Protein AF-A0A1V5NM70-F1 (afdb_monomer_lite)

Secondary structure (DSSP, 8-state):
-HHHHHHHHHHHHHHHHHHHHHT-HHHHHHHHHHHHHHHHHHHHHHHHHHHHSHHHHHT-HHHHHHHHHHHHHHHHHHHHHTT--HHHHHGGGGHHHHHHHHHHHHHHHHHTTT----------SS--GGGGGGTS-GGGGGGS--

pLDDT: mean 84.29, std 12.21, range [38.94, 96.88]

Structure (mmCIF, N/CA/C/O backbone):
data_AF-A0A1V5NM70-F1
#
_entry.id   AF-A0A1V5NM70-F1
#
loop_
_atom_site.group_PDB
_atom_site.id
_atom_site.type_symbol
_atom_site.label_atom_id
_atom_site.label_alt_id
_atom_site.label_comp_id
_atom_site.label_asym_id
_atom_site.label_entity_id
_atom_site.label_seq_id
_atom_site.pdbx_PDB_ins_code
_atom_site.Cartn_x
_atom_site.Cartn_y
_atom_site.Cartn_z
_atom_site.occupancy
_atom_site.B_iso_or_equiv
_atom_site.auth_seq_id
_atom_site.auth_comp_id
_atom_site.auth_asym_id
_atom_site.auth_atom_id
_atom_site.pdbx_PDB_model_num
ATOM 1 N N . MET A 1 1 ? -3.549 -8.811 6.791 1.00 77.50 1 MET A N 1
ATOM 2 C CA . MET A 1 1 ? -4.351 -8.357 5.627 1.00 77.50 1 MET A CA 1
ATOM 3 C C . MET A 1 1 ? -5.743 -8.992 5.552 1.00 77.50 1 MET A C 1
ATOM 5 O O . MET A 1 1 ? -6.673 -8.244 5.311 1.00 77.50 1 MET A O 1
ATOM 9 N N . GLN A 1 2 ? -5.946 -10.296 5.821 1.00 85.50 2 GLN A N 1
ATOM 10 C CA . GLN A 1 2 ? -7.265 -10.966 5.680 1.00 85.50 2 GLN A CA 1
ATOM 11 C C . GLN A 1 2 ? -8.447 -10.222 6.335 1.00 85.50 2 GLN A C 1
ATOM 13 O O . GLN A 1 2 ? -9.437 -9.912 5.671 1.00 85.50 2 GLN A O 1
ATOM 18 N N . GLY A 1 3 ? -8.328 -9.887 7.627 1.00 86.50 3 GLY A N 1
ATOM 19 C CA . GLY A 1 3 ? -9.356 -9.133 8.352 1.00 86.50 3 GLY A CA 1
ATOM 20 C C . GLY A 1 3 ? -9.576 -7.731 7.780 1.00 86.50 3 GLY A C 1
ATOM 21 O O . GLY A 1 3 ? -10.718 -7.336 7.554 1.00 86.50 3 GLY A O 1
ATOM 22 N N . HIS A 1 4 ? -8.490 -7.023 7.461 1.00 89.25 4 HIS A N 1
ATOM 23 C CA . HIS A 1 4 ? -8.533 -5.684 6.874 1.00 89.25 4 HIS A CA 1
ATOM 24 C C . HIS A 1 4 ? -9.278 -5.691 5.529 1.00 89.25 4 HIS A C 1
ATOM 26 O O . HIS A 1 4 ? -10.223 -4.932 5.354 1.00 89.25 4 HIS A O 1
ATOM 32 N N . THR A 1 5 ? -8.949 -6.605 4.611 1.00 89.62 5 THR A N 1
ATOM 33 C CA . THR A 1 5 ? -9.619 -6.720 3.306 1.00 89.62 5 THR A CA 1
ATOM 34 C C . THR A 1 5 ? -11.101 -7.095 3.437 1.00 89.62 5 THR A C 1
ATOM 36 O O . THR A 1 5 ? -11.939 -6.618 2.672 1.00 89.62 5 THR A O 1
ATOM 39 N N . ASN A 1 6 ? -11.457 -7.925 4.425 1.00 90.31 6 ASN A N 1
ATOM 40 C CA . ASN A 1 6 ? -12.854 -8.262 4.706 1.00 90.31 6 ASN A CA 1
ATOM 41 C C . ASN A 1 6 ? -13.648 -7.067 5.268 1.00 90.31 6 ASN A C 1
ATOM 43 O O . ASN A 1 6 ? -14.801 -6.880 4.886 1.00 90.31 6 ASN A O 1
ATOM 47 N N . VAL A 1 7 ? -13.055 -6.261 6.154 1.00 91.06 7 VAL A N 1
ATOM 48 C CA . VAL A 1 7 ? -13.675 -5.030 6.681 1.00 91.06 7 VAL A CA 1
ATOM 49 C C . VAL A 1 7 ? -13.809 -3.993 5.570 1.00 91.06 7 VAL A C 1
ATOM 51 O O . VAL A 1 7 ? -14.901 -3.471 5.353 1.00 91.06 7 VAL A O 1
ATOM 54 N N . ALA A 1 8 ? -12.739 -3.762 4.814 1.00 92.12 8 ALA A N 1
ATOM 55 C CA . ALA A 1 8 ? -12.712 -2.812 3.715 1.00 92.12 8 ALA A CA 1
ATOM 56 C C . ALA A 1 8 ? -13.792 -3.115 2.667 1.00 92.12 8 ALA A C 1
ATOM 58 O O . ALA A 1 8 ? -14.588 -2.241 2.336 1.00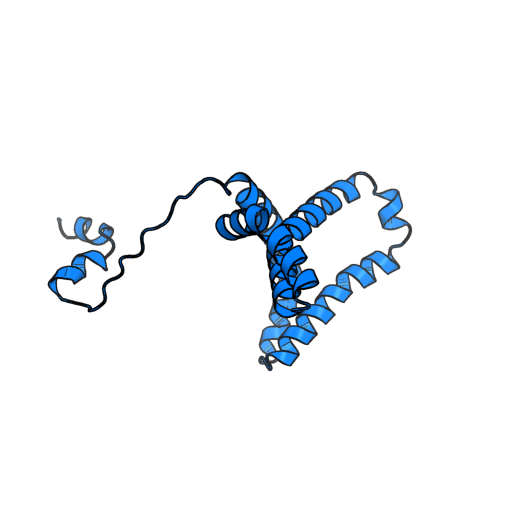 92.12 8 ALA A O 1
ATOM 59 N N . GLY A 1 9 ? -13.920 -4.374 2.233 1.00 89.12 9 GLY A N 1
ATOM 60 C CA . GLY A 1 9 ? -14.953 -4.770 1.269 1.00 89.12 9 GLY A CA 1
ATOM 61 C C . GLY A 1 9 ? -16.396 -4.600 1.768 1.00 89.12 9 GLY A C 1
ATOM 62 O O . GLY A 1 9 ? -17.312 -4.505 0.959 1.00 89.12 9 GLY A O 1
ATOM 63 N N . ARG A 1 10 ? -16.622 -4.556 3.087 1.00 91.00 10 ARG A N 1
ATOM 64 C CA . ARG A 1 10 ? -17.962 -4.383 3.681 1.00 91.00 10 ARG A CA 1
ATOM 65 C C . ARG A 1 10 ? -18.299 -2.928 3.984 1.00 91.00 10 ARG A C 1
ATOM 67 O O . ARG A 1 10 ? -19.467 -2.548 3.893 1.00 91.00 10 ARG A O 1
ATOM 74 N N . TYR A 1 11 ? -17.300 -2.153 4.401 1.00 93.62 11 TYR A N 1
ATOM 75 C CA . TYR A 1 11 ? -17.517 -0.867 5.058 1.00 93.62 11 TYR A CA 1
ATOM 76 C C . TYR A 1 11 ? -16.834 0.316 4.380 1.00 93.62 11 TYR A C 1
ATOM 78 O O . TYR A 1 11 ? -17.306 1.422 4.600 1.00 93.62 11 TYR A O 1
ATOM 86 N N . ALA A 1 12 ? -15.814 0.137 3.531 1.00 93.62 12 ALA A N 1
ATOM 87 C CA . ALA A 1 12 ? -15.092 1.273 2.943 1.00 93.62 12 ALA A CA 1
ATOM 88 C C . ALA A 1 12 ? -16.029 2.216 2.165 1.00 93.62 12 ALA A C 1
ATOM 90 O O . ALA A 1 12 ? -16.049 3.414 2.426 1.00 93.62 12 ALA A O 1
ATOM 91 N N . GLY A 1 13 ? -16.884 1.677 1.286 1.00 92.94 13 GLY A N 1
ATOM 92 C CA . GLY A 1 13 ? -17.846 2.490 0.529 1.00 92.94 13 GLY A CA 1
ATOM 93 C C . GLY A 1 13 ? -18.918 3.145 1.406 1.00 92.94 13 GLY A C 1
ATOM 94 O O . GLY A 1 13 ? -19.244 4.313 1.214 1.00 92.94 13 GLY A O 1
ATOM 95 N N . LYS A 1 14 ? -19.432 2.422 2.412 1.00 94.38 14 LYS A N 1
ATOM 96 C CA . LYS A 1 14 ? -20.422 2.964 3.360 1.00 94.38 14 LYS A CA 1
ATOM 97 C C . LYS A 1 14 ? -19.829 4.106 4.184 1.00 94.38 14 LYS A C 1
ATOM 99 O O . LYS A 1 14 ? -20.469 5.136 4.339 1.00 94.38 14 LYS A O 1
ATOM 104 N N . LEU A 1 15 ? -18.601 3.926 4.667 1.00 95.12 15 LEU A N 1
ATOM 105 C CA . LEU A 1 15 ? -17.877 4.908 5.464 1.00 95.12 15 LEU A CA 1
ATOM 106 C C . LEU A 1 15 ? -17.527 6.152 4.641 1.00 95.12 15 LEU A C 1
ATOM 108 O O . LEU A 1 15 ? -17.671 7.264 5.133 1.00 95.12 15 LEU A O 1
ATOM 112 N N . PHE A 1 16 ? -17.135 5.974 3.378 1.00 95.62 16 PHE A N 1
ATOM 113 C CA . PHE A 1 16 ? -16.856 7.086 2.472 1.00 95.62 16 PHE A CA 1
ATOM 114 C C . PHE A 1 16 ? -18.108 7.931 2.195 1.00 95.62 16 PHE A C 1
ATOM 116 O O . PHE A 1 16 ? -18.078 9.152 2.337 1.00 95.62 16 PHE A O 1
ATOM 123 N N . LEU A 1 17 ? -19.230 7.282 1.857 1.00 95.75 17 LEU A N 1
ATOM 124 C CA . LEU A 1 17 ? -20.509 7.961 1.615 1.00 95.75 17 LEU A CA 1
ATOM 125 C C . LEU A 1 17 ? -21.004 8.700 2.863 1.00 95.75 17 LEU A C 1
ATOM 127 O O . LEU A 1 17 ? -21.441 9.847 2.769 1.00 95.75 17 LEU A O 1
ATOM 131 N N . GLU A 1 18 ? -20.897 8.068 4.032 1.00 95.69 18 GLU A N 1
ATOM 132 C CA . GLU A 1 18 ? -21.281 8.691 5.297 1.00 95.69 18 GLU A CA 1
ATOM 133 C C . GLU A 1 18 ? -20.356 9.860 5.660 1.00 95.69 18 GLU A C 1
ATOM 135 O O . GLU A 1 18 ? -20.827 10.898 6.120 1.00 95.69 18 GLU A O 1
ATOM 140 N N . GLY A 1 19 ? -19.056 9.747 5.379 1.00 95.75 19 GLY A N 1
ATOM 141 C CA . GLY A 1 19 ? -18.092 10.831 5.562 1.00 95.75 19 GLY A CA 1
ATOM 142 C C . GLY A 1 19 ? -18.415 12.061 4.713 1.00 95.75 19 GLY A C 1
ATOM 143 O O . GLY A 1 19 ? -18.360 13.182 5.216 1.00 95.75 19 GLY A O 1
ATOM 144 N N . ILE A 1 20 ? -18.843 11.870 3.460 1.00 96.00 20 ILE A N 1
ATOM 145 C CA . ILE A 1 20 ? -19.312 12.973 2.604 1.00 96.00 20 ILE A CA 1
ATOM 146 C C . ILE A 1 20 ? -20.605 13.575 3.162 1.00 96.00 20 ILE A C 1
ATOM 148 O O . ILE A 1 20 ? -20.723 14.796 3.271 1.00 96.00 20 ILE A O 1
ATOM 152 N N . ARG A 1 21 ? -21.569 12.731 3.547 1.00 96.88 21 ARG A N 1
ATOM 153 C CA . ARG A 1 21 ? -22.873 13.173 4.060 1.00 96.88 21 ARG A CA 1
ATOM 154 C C . ARG A 1 21 ? -22.748 13.998 5.339 1.00 96.88 21 ARG A C 1
ATOM 156 O O . ARG A 1 21 ? -23.390 15.036 5.468 1.00 96.88 21 ARG A O 1
ATOM 163 N N . THR A 1 22 ? -21.914 13.538 6.264 1.00 96.00 22 THR A N 1
ATOM 164 C CA . THR A 1 22 ? -21.661 14.185 7.559 1.00 96.00 22 THR A CA 1
ATOM 165 C C . THR A 1 22 ? -20.605 15.287 7.478 1.00 96.00 22 THR A C 1
ATOM 167 O O . THR A 1 22 ? -20.362 15.964 8.475 1.00 96.00 22 THR A O 1
ATOM 170 N N . LYS A 1 23 ? -19.979 15.485 6.305 1.00 94.50 23 LYS A N 1
ATOM 171 C CA . LYS A 1 23 ? -18.819 16.370 6.093 1.00 94.50 23 LYS A CA 1
ATOM 172 C C . LYS A 1 23 ? -17.686 16.102 7.092 1.00 94.50 23 LYS A C 1
ATOM 174 O O . LYS A 1 23 ? -16.963 17.013 7.493 1.00 94.50 23 LYS A O 1
ATOM 179 N N . ASN A 1 24 ? -17.538 14.844 7.501 1.00 95.50 24 ASN A N 1
ATOM 180 C CA . ASN A 1 24 ? -16.520 14.425 8.446 1.00 95.50 24 ASN A CA 1
ATOM 181 C C . ASN A 1 24 ? -15.296 13.890 7.696 1.00 95.50 24 ASN A C 1
ATOM 183 O O . ASN A 1 24 ? -15.272 12.749 7.229 1.00 95.50 24 ASN A O 1
ATOM 187 N N . PHE A 1 25 ? -14.254 14.717 7.628 1.00 93.56 25 PHE A N 1
ATOM 188 C CA . PHE A 1 25 ? -12.997 14.369 6.969 1.00 93.56 25 PHE A CA 1
ATOM 189 C C . PHE A 1 25 ? -12.298 13.153 7.588 1.00 93.56 25 PHE A C 1
ATOM 191 O O . PHE A 1 25 ? -11.668 12.398 6.855 1.00 93.56 25 PHE A O 1
ATOM 198 N N . ALA A 1 26 ? -12.461 12.899 8.890 1.00 94.38 26 ALA A N 1
ATOM 199 C CA . ALA A 1 26 ? -11.855 11.734 9.535 1.00 94.38 26 ALA A CA 1
ATOM 200 C C . ALA A 1 26 ? -12.472 10.413 9.042 1.00 94.38 26 ALA A C 1
ATOM 202 O O . ALA A 1 26 ? -11.777 9.408 8.918 1.00 94.38 26 ALA A O 1
ATOM 203 N N . MET A 1 27 ? -13.770 10.404 8.715 1.00 93.56 27 MET A N 1
ATOM 204 C CA . MET A 1 27 ? -14.419 9.220 8.134 1.00 93.56 27 MET A CA 1
ATOM 205 C C . MET A 1 27 ? -13.940 8.962 6.706 1.00 93.56 27 MET A C 1
ATOM 207 O O . MET A 1 27 ? -13.721 7.812 6.328 1.00 93.56 27 MET A O 1
ATOM 211 N N . ILE A 1 28 ? -13.753 10.029 5.926 1.00 94.50 28 ILE A N 1
ATOM 212 C CA . ILE A 1 28 ? -13.226 9.940 4.562 1.00 94.50 28 ILE A CA 1
ATOM 213 C C . ILE A 1 28 ? -11.790 9.409 4.592 1.00 94.50 28 ILE A C 1
ATOM 215 O O . ILE A 1 28 ? -11.482 8.465 3.868 1.00 94.50 28 ILE A O 1
ATOM 219 N N . ASP A 1 29 ? -10.943 9.950 5.467 1.00 93.62 29 ASP A N 1
ATOM 220 C CA . ASP A 1 29 ? -9.567 9.483 5.657 1.00 93.62 29 ASP A CA 1
ATOM 221 C C . ASP A 1 29 ? -9.522 8.009 6.093 1.00 93.62 29 ASP A C 1
ATOM 223 O O . ASP A 1 29 ? -8.852 7.183 5.473 1.00 93.62 29 ASP A O 1
ATOM 227 N N . GLY A 1 30 ? -10.357 7.622 7.062 1.00 93.94 30 GLY A N 1
ATOM 228 C CA . GLY A 1 30 ? -10.501 6.224 7.471 1.00 93.94 30 GLY A CA 1
ATOM 229 C C . GLY A 1 30 ? -10.957 5.298 6.334 1.00 93.94 30 GLY A C 1
ATOM 230 O O . GLY A 1 30 ? -10.496 4.160 6.234 1.00 93.94 30 GLY A O 1
ATOM 231 N N . ALA A 1 31 ? -11.827 5.770 5.438 1.00 94.62 31 ALA A N 1
ATOM 232 C CA . ALA A 1 31 ? -12.238 5.010 4.259 1.00 94.62 31 ALA A CA 1
ATOM 233 C C . ALA A 1 31 ? -11.102 4.872 3.229 1.00 94.62 31 ALA A C 1
ATOM 235 O O . ALA A 1 31 ? -10.925 3.790 2.660 1.00 94.62 31 ALA A O 1
ATOM 236 N N . MET A 1 32 ? -10.305 5.929 3.034 1.00 93.44 32 MET A N 1
ATOM 237 C CA . MET A 1 32 ? -9.111 5.915 2.180 1.00 93.44 32 MET A CA 1
ATOM 238 C C . MET A 1 32 ? -8.029 4.974 2.722 1.00 93.44 32 MET A C 1
ATOM 240 O O . MET A 1 32 ? -7.392 4.250 1.957 1.00 93.44 32 MET A O 1
ATOM 244 N N . TYR A 1 33 ? -7.876 4.903 4.041 1.00 92.88 33 TYR A N 1
ATOM 245 C CA . TYR A 1 33 ? -7.015 3.918 4.683 1.00 92.88 33 TYR A CA 1
ATOM 246 C C . TYR A 1 33 ? -7.510 2.483 4.440 1.00 92.88 33 TYR A C 1
ATOM 248 O O . TYR A 1 33 ? -6.737 1.611 4.045 1.00 92.88 33 TYR A O 1
ATOM 256 N N . LEU A 1 34 ? -8.815 2.231 4.602 1.00 94.19 34 LEU A N 1
ATOM 257 C CA . LEU A 1 34 ? -9.388 0.893 4.410 1.00 94.19 34 LEU A CA 1
ATOM 258 C C . LEU A 1 34 ? -9.247 0.370 2.975 1.00 94.19 34 LEU A C 1
ATOM 260 O O . LEU A 1 34 ? -9.116 -0.837 2.775 1.00 94.19 34 LEU A O 1
ATOM 264 N N . ILE A 1 35 ? -9.297 1.237 1.960 1.00 94.56 35 ILE A N 1
ATOM 265 C CA . ILE A 1 35 ? -9.213 0.802 0.557 1.00 94.56 35 ILE A CA 1
ATOM 266 C C . ILE A 1 35 ? -7.775 0.487 0.108 1.00 94.56 35 ILE A C 1
ATOM 268 O O . ILE A 1 35 ? -7.580 -0.179 -0.911 1.00 94.56 35 ILE A O 1
ATOM 272 N N . GLN A 1 36 ? -6.764 0.898 0.879 1.00 91.38 36 GLN A N 1
ATOM 273 C CA . GLN A 1 36 ? -5.344 0.779 0.537 1.00 91.38 36 GLN A CA 1
ATOM 274 C C . GLN A 1 36 ? -4.902 -0.624 0.062 1.00 91.38 36 GLN A C 1
ATOM 276 O O . GLN A 1 36 ? -4.164 -0.695 -0.924 1.00 91.38 36 GLN A O 1
ATOM 281 N N . PRO A 1 37 ? -5.356 -1.755 0.648 1.00 91.12 37 PRO A N 1
ATOM 282 C CA . PRO A 1 37 ? -4.972 -3.079 0.153 1.00 91.12 37 PRO A CA 1
ATOM 283 C C . PRO A 1 37 ? -5.445 -3.360 -1.275 1.00 91.12 37 PRO A C 1
ATOM 285 O O . PRO A 1 37 ? -4.776 -4.092 -1.998 1.00 91.12 37 PRO A O 1
ATOM 288 N N . PHE A 1 38 ? -6.575 -2.784 -1.698 1.00 92.12 38 PHE A N 1
ATOM 289 C CA . PHE A 1 38 ? -7.056 -2.927 -3.071 1.00 92.12 38 PHE A CA 1
ATOM 290 C C . PHE A 1 38 ? -6.196 -2.120 -4.039 1.00 92.12 38 PHE A C 1
ATOM 292 O O . PHE A 1 38 ? -5.828 -2.650 -5.083 1.00 92.12 38 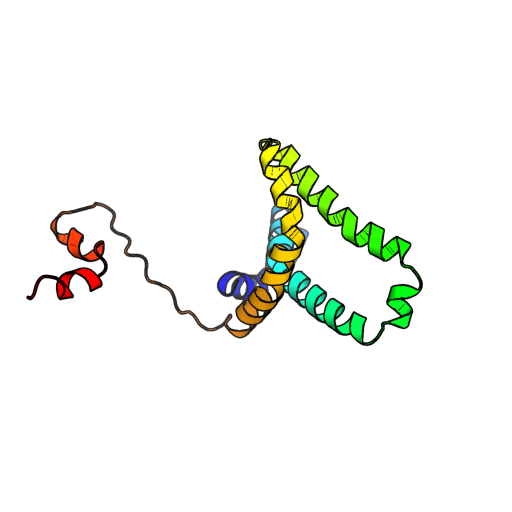PHE A O 1
ATOM 299 N N . PHE A 1 39 ? -5.804 -0.892 -3.679 1.00 92.50 39 PHE A N 1
ATOM 300 C CA . PHE A 1 39 ? -4.843 -0.125 -4.479 1.00 92.50 39 PHE A CA 1
ATOM 301 C C . PHE A 1 39 ? -3.520 -0.868 -4.635 1.00 92.50 39 PHE A C 1
ATOM 303 O O . PHE A 1 39 ? -3.016 -0.973 -5.745 1.00 92.50 39 PHE A O 1
ATOM 310 N N . LEU A 1 40 ? -3.006 -1.467 -3.559 1.00 91.62 40 LEU A N 1
ATOM 311 C CA . LEU A 1 40 ? -1.801 -2.290 -3.627 1.00 91.62 40 LEU A CA 1
ATOM 312 C C . LEU A 1 40 ? -1.965 -3.481 -4.589 1.00 91.62 40 LEU A C 1
ATOM 314 O O . LEU A 1 40 ? -1.072 -3.748 -5.390 1.00 91.62 40 LEU A O 1
ATOM 318 N N . MET A 1 41 ? -3.109 -4.174 -4.556 1.00 93.25 41 MET A N 1
ATOM 319 C CA . MET A 1 41 ? -3.402 -5.252 -5.508 1.00 93.25 41 MET A CA 1
ATOM 320 C C . MET A 1 41 ? -3.468 -4.743 -6.955 1.00 93.25 41 MET A C 1
ATOM 322 O O . MET A 1 41 ? -2.882 -5.371 -7.835 1.00 93.25 41 MET A O 1
ATOM 326 N N . PHE A 1 42 ? -4.128 -3.606 -7.211 1.00 93.50 42 PHE A N 1
ATOM 327 C CA . PHE A 1 42 ? -4.181 -2.992 -8.543 1.00 93.50 42 PHE A CA 1
ATOM 328 C C . PHE A 1 42 ? -2.794 -2.594 -9.046 1.00 93.50 42 PHE A C 1
ATOM 330 O O . PHE A 1 42 ? -2.466 -2.881 -10.194 1.00 93.50 42 PHE A O 1
ATOM 337 N N . THR A 1 43 ? -1.951 -2.021 -8.185 1.00 90.31 43 THR A N 1
ATOM 338 C CA . THR A 1 43 ? -0.546 -1.734 -8.502 1.00 90.31 43 THR A CA 1
ATOM 339 C C . THR A 1 43 ? 0.207 -3.007 -8.884 1.00 90.31 43 THR A C 1
ATOM 341 O O . THR A 1 43 ? 0.976 -2.995 -9.840 1.00 90.31 43 THR A O 1
ATOM 344 N N . GLY A 1 44 ? -0.047 -4.128 -8.203 1.00 91.00 44 GLY A N 1
ATOM 345 C CA . GLY A 1 44 ? 0.529 -5.423 -8.574 1.00 91.00 44 GLY A CA 1
ATOM 346 C C . GLY A 1 44 ? 0.107 -5.926 -9.943 1.00 91.00 44 GLY A C 1
ATOM 347 O O . GLY A 1 44 ? 0.949 -6.377 -10.714 1.00 91.00 44 GLY A O 1
ATOM 348 N N . VAL A 1 45 ? -1.184 -5.822 -10.265 1.00 91.62 45 VAL A N 1
ATOM 349 C CA . VAL A 1 45 ? -1.689 -6.165 -11.603 1.00 91.62 45 VAL A CA 1
ATOM 350 C C . VAL A 1 45 ? -1.079 -5.242 -12.659 1.00 91.62 45 VAL A C 1
ATOM 352 O O . VAL A 1 45 ? -0.648 -5.722 -13.703 1.00 91.62 45 VAL A O 1
ATOM 355 N N . GLY A 1 46 ? -0.977 -3.939 -12.380 1.00 88.81 46 GLY A N 1
ATOM 356 C CA . GLY A 1 46 ? -0.334 -2.970 -13.269 1.00 88.81 46 GLY A CA 1
ATOM 357 C C . GLY A 1 46 ? 1.144 -3.277 -13.512 1.00 88.81 46 GLY A C 1
ATOM 358 O O . GLY A 1 46 ? 1.609 -3.202 -14.645 1.00 88.81 46 GLY A O 1
ATOM 359 N N . LEU A 1 47 ? 1.870 -3.714 -12.478 1.00 87.25 47 LEU A N 1
ATOM 360 C CA . LEU A 1 47 ? 3.263 -4.141 -12.603 1.00 87.25 47 LEU A CA 1
ATOM 361 C C . LEU A 1 47 ? 3.408 -5.367 -13.515 1.00 87.25 47 LEU A C 1
ATOM 363 O O . LEU A 1 47 ? 4.327 -5.412 -14.324 1.00 87.25 47 LEU A O 1
ATOM 367 N N . ILE A 1 48 ? 2.477 -6.323 -13.437 1.00 87.81 48 ILE A N 1
ATOM 368 C CA . ILE A 1 48 ? 2.420 -7.452 -14.378 1.00 87.81 48 ILE A CA 1
ATOM 369 C C . ILE A 1 48 ? 2.101 -6.952 -15.797 1.00 87.81 48 ILE A C 1
ATOM 371 O O . ILE A 1 48 ? 2.746 -7.366 -16.757 1.00 87.81 48 ILE A O 1
ATOM 375 N N . GLY A 1 49 ? 1.147 -6.028 -15.933 1.00 85.88 49 GLY A N 1
ATOM 376 C CA . GLY A 1 49 ? 0.768 -5.412 -17.208 1.00 85.88 49 GLY A CA 1
ATOM 377 C C . GLY A 1 49 ? 1.925 -4.703 -17.918 1.00 85.88 49 GLY A C 1
ATOM 378 O O . GLY A 1 49 ? 2.042 -4.800 -19.138 1.00 85.88 49 GLY A O 1
ATOM 379 N N . ASN A 1 50 ? 2.828 -4.068 -17.165 1.00 84.69 50 ASN A N 1
ATOM 380 C CA . ASN A 1 50 ? 4.011 -3.400 -17.716 1.00 84.69 50 ASN A CA 1
ATOM 381 C C . ASN A 1 50 ? 4.952 -4.351 -18.473 1.00 84.69 50 ASN A C 1
ATOM 383 O O . ASN A 1 50 ? 5.613 -3.909 -19.407 1.00 84.69 50 ASN A O 1
ATOM 387 N N . PHE A 1 51 ? 4.992 -5.648 -18.137 1.00 83.88 51 PHE A N 1
ATOM 388 C CA . PHE A 1 51 ? 5.768 -6.621 -18.920 1.00 83.88 51 PHE A CA 1
ATOM 389 C C . PHE A 1 51 ? 5.198 -6.828 -20.329 1.00 83.88 51 PHE A C 1
ATOM 391 O O . PHE A 1 51 ? 5.954 -7.097 -21.256 1.00 83.88 51 PHE A O 1
ATOM 398 N N . PHE A 1 52 ? 3.880 -6.691 -20.498 1.00 84.62 52 PHE A N 1
ATOM 399 C CA . PHE A 1 52 ? 3.209 -6.837 -21.793 1.00 84.62 52 PHE A CA 1
ATOM 400 C C . PHE A 1 52 ? 3.211 -5.543 -22.614 1.00 84.62 52 PHE A C 1
ATOM 402 O O . PHE A 1 52 ? 3.129 -5.601 -23.835 1.00 84.62 52 PHE A O 1
ATOM 409 N N . MET A 1 53 ? 3.312 -4.387 -21.954 1.00 82.12 53 MET A N 1
ATOM 410 C CA . MET A 1 53 ? 3.323 -3.054 -22.573 1.00 82.12 53 MET A CA 1
ATOM 411 C C . MET A 1 53 ? 4.707 -2.405 -22.476 1.00 82.12 53 MET A C 1
ATOM 413 O O . MET A 1 53 ? 4.823 -1.212 -22.197 1.00 82.12 53 MET A O 1
ATOM 417 N N . TYR A 1 54 ? 5.756 -3.206 -22.687 1.00 72.94 54 TYR A N 1
ATOM 418 C CA . TYR A 1 54 ? 7.152 -2.794 -22.535 1.00 72.94 54 TYR A CA 1
ATOM 419 C C . TYR A 1 54 ? 7.433 -1.484 -23.288 1.00 72.94 54 TYR A C 1
ATOM 421 O O . TYR A 1 54 ? 7.837 -0.504 -22.670 1.00 72.94 54 TYR A O 1
ATOM 429 N N . ASP A 1 55 ? 7.100 -1.404 -24.578 1.00 73.50 55 ASP A N 1
ATOM 430 C CA . ASP A 1 55 ? 7.422 -0.242 -25.419 1.00 73.50 55 ASP A CA 1
ATOM 431 C C . ASP A 1 55 ? 6.877 1.091 -24.871 1.00 73.50 55 ASP A C 1
ATOM 433 O O . ASP A 1 55 ? 7.555 2.112 -24.930 1.00 73.50 55 ASP A O 1
ATOM 437 N N . GLN A 1 56 ? 5.691 1.087 -24.252 1.00 72.12 56 GLN A N 1
ATOM 438 C CA . GLN A 1 56 ? 5.074 2.293 -23.683 1.00 72.12 56 GLN A CA 1
ATOM 439 C C . GLN A 1 56 ? 5.735 2.752 -22.377 1.00 72.12 56 GLN A C 1
ATOM 441 O O . GLN A 1 56 ? 5.737 3.943 -22.064 1.00 72.12 56 GLN A O 1
ATOM 446 N N . VAL A 1 57 ? 6.291 1.822 -21.599 1.00 68.62 57 VAL A N 1
ATOM 447 C CA . VAL A 1 57 ? 6.958 2.129 -20.325 1.00 68.62 57 VAL A CA 1
ATOM 448 C C . VAL A 1 57 ? 8.308 2.804 -20.572 1.00 68.62 57 VAL A C 1
ATOM 450 O O . VAL A 1 57 ? 8.679 3.733 -19.850 1.00 68.62 57 VAL A O 1
ATOM 453 N N . TYR A 1 58 ? 9.026 2.379 -21.615 1.00 70.44 58 TYR A N 1
ATOM 454 C CA . TYR A 1 58 ? 10.338 2.931 -21.972 1.00 70.44 58 TYR A CA 1
ATOM 455 C C . TYR A 1 58 ? 10.267 4.199 -22.824 1.00 70.44 58 TYR A C 1
ATOM 457 O O . TYR A 1 58 ? 11.284 4.870 -22.975 1.00 70.44 58 TYR A O 1
ATOM 465 N N . ASP A 1 59 ? 9.082 4.576 -23.306 1.00 81.75 59 ASP A N 1
ATOM 466 C CA . ASP A 1 59 ? 8.873 5.806 -24.075 1.00 81.75 59 ASP A CA 1
ATOM 467 C C . ASP A 1 59 ? 9.124 7.074 -23.227 1.00 81.75 59 ASP A C 1
ATOM 469 O O . ASP A 1 59 ? 9.490 8.134 -23.736 1.00 81.75 59 ASP A O 1
ATOM 473 N N . LYS A 1 60 ? 8.973 6.982 -21.892 1.00 82.44 60 LYS A N 1
ATOM 474 C CA . LYS A 1 60 ? 9.178 8.107 -20.954 1.00 82.44 60 LYS A CA 1
ATOM 475 C C . LYS A 1 60 ? 9.948 7.696 -19.691 1.00 82.44 60 LYS A C 1
ATOM 477 O O . LYS A 1 60 ? 9.406 7.773 -18.582 1.00 82.44 60 LYS A O 1
ATOM 482 N N . PRO A 1 61 ? 11.242 7.348 -19.808 1.00 82.94 61 PRO A N 1
ATOM 483 C CA . PRO A 1 61 ? 12.025 6.812 -18.692 1.00 82.94 61 PRO A CA 1
ATOM 484 C C . PRO A 1 61 ? 12.180 7.827 -17.550 1.00 82.94 61 PRO A C 1
ATOM 486 O O . PRO A 1 61 ? 12.186 7.455 -16.379 1.00 82.94 61 PRO A O 1
ATOM 489 N N . MET A 1 62 ? 12.220 9.124 -17.875 1.00 87.19 62 MET A N 1
ATOM 490 C CA . MET A 1 62 ? 12.301 10.207 -16.889 1.00 87.19 62 MET A CA 1
ATOM 491 C C . MET A 1 62 ? 11.112 10.191 -15.918 1.00 87.19 62 MET A C 1
ATOM 493 O O . MET A 1 62 ? 11.291 10.351 -14.713 1.00 87.19 62 MET A O 1
ATOM 497 N N . ILE A 1 63 ? 9.897 9.958 -16.428 1.00 85.19 63 ILE A N 1
ATOM 498 C CA . ILE A 1 63 ? 8.686 9.914 -15.600 1.00 85.19 63 ILE A CA 1
ATOM 499 C C . ILE A 1 63 ? 8.735 8.695 -14.681 1.00 85.19 63 ILE A C 1
ATOM 501 O O . ILE A 1 63 ? 8.477 8.832 -13.490 1.00 85.19 63 ILE A O 1
ATOM 505 N N . ALA A 1 64 ? 9.138 7.531 -15.199 1.00 82.31 64 ALA A N 1
ATOM 506 C CA . ALA A 1 64 ? 9.261 6.312 -14.404 1.00 82.31 64 ALA A CA 1
ATOM 507 C C . ALA A 1 64 ? 10.256 6.475 -13.241 1.00 82.31 64 ALA A C 1
ATOM 509 O O . ALA A 1 64 ? 9.951 6.100 -12.107 1.00 82.31 64 ALA A O 1
ATOM 510 N N . VAL A 1 65 ? 11.413 7.095 -13.497 1.00 86.31 65 VAL A N 1
ATOM 511 C CA . VAL A 1 65 ? 12.419 7.392 -12.467 1.00 86.31 65 VAL A CA 1
ATOM 512 C C . VAL A 1 65 ? 11.860 8.357 -11.418 1.00 86.31 65 VAL A C 1
ATOM 514 O O . VAL A 1 65 ? 11.947 8.076 -10.224 1.00 86.31 65 VAL A O 1
ATOM 517 N N . ILE A 1 66 ? 11.232 9.461 -11.835 1.00 89.81 66 ILE A N 1
ATOM 518 C CA . ILE A 1 66 ? 10.633 10.435 -10.908 1.00 89.81 66 ILE A CA 1
ATOM 519 C C . ILE A 1 66 ? 9.549 9.772 -10.052 1.00 89.81 66 ILE A C 1
ATOM 521 O O . ILE A 1 66 ? 9.551 9.926 -8.830 1.00 89.81 66 ILE A O 1
ATOM 525 N N . SER A 1 67 ? 8.648 8.999 -10.663 1.00 84.56 67 SER A N 1
ATOM 526 C CA . SER A 1 67 ? 7.604 8.265 -9.948 1.00 84.56 67 SER A CA 1
ATOM 527 C C . SER A 1 67 ? 8.202 7.285 -8.942 1.00 84.56 67 SER A C 1
ATOM 529 O O . SER A 1 67 ? 7.759 7.256 -7.794 1.00 84.56 67 SER A O 1
ATOM 531 N N . PHE A 1 68 ? 9.252 6.549 -9.319 1.00 84.75 68 PHE A N 1
ATOM 532 C CA . PHE A 1 68 ? 9.945 5.650 -8.403 1.00 84.75 68 PHE A CA 1
ATOM 533 C C . PHE A 1 68 ? 10.561 6.400 -7.218 1.00 84.75 68 PHE A C 1
ATOM 535 O O . PHE A 1 68 ? 10.352 5.987 -6.085 1.00 84.75 68 PHE A O 1
ATOM 542 N N . PHE A 1 69 ? 11.260 7.517 -7.423 1.00 89.06 69 PHE A N 1
ATOM 543 C CA . PHE A 1 69 ? 11.888 8.245 -6.315 1.00 89.06 69 PHE A CA 1
ATOM 544 C C . PHE A 1 69 ? 10.899 9.055 -5.462 1.00 89.06 69 PHE A C 1
ATOM 546 O O . PHE A 1 69 ? 11.136 9.250 -4.270 1.00 89.06 69 PHE A O 1
ATOM 553 N N . SER A 1 70 ? 9.756 9.463 -6.021 1.00 88.88 70 SER A N 1
ATOM 554 C CA . SER A 1 70 ? 8.736 10.245 -5.303 1.00 88.88 70 SER A CA 1
ATOM 555 C C . SER A 1 70 ? 8.214 9.554 -4.036 1.00 88.88 70 SER A C 1
ATOM 557 O O . SER A 1 70 ? 7.932 10.218 -3.037 1.00 88.88 70 SER A O 1
ATOM 559 N N . GLN A 1 71 ? 8.166 8.216 -4.021 1.00 86.31 71 GLN A N 1
ATOM 560 C CA . GLN A 1 71 ? 7.711 7.454 -2.855 1.00 86.31 71 GLN A CA 1
ATOM 561 C C . GLN A 1 71 ? 8.643 7.641 -1.647 1.00 86.31 71 GLN A C 1
ATOM 563 O O . GLN A 1 71 ? 8.173 7.730 -0.515 1.00 86.31 71 GLN A O 1
ATOM 568 N N . PHE A 1 72 ? 9.953 7.783 -1.873 1.00 90.38 72 PHE A N 1
ATOM 569 C CA . PHE A 1 72 ? 10.929 7.988 -0.801 1.00 90.38 72 PHE A CA 1
ATOM 570 C C . PHE A 1 72 ? 10.739 9.344 -0.122 1.00 90.38 72 PHE A C 1
ATOM 572 O O . PHE A 1 72 ? 10.930 9.450 1.087 1.00 90.38 72 PHE A O 1
ATOM 579 N N . ILE A 1 73 ? 10.306 10.360 -0.875 1.00 91.19 73 ILE A N 1
ATOM 580 C CA . ILE A 1 73 ? 9.966 11.675 -0.323 1.00 91.19 73 ILE A CA 1
ATOM 581 C C . ILE A 1 73 ? 8.758 11.545 0.606 1.00 91.19 73 ILE A C 1
ATOM 583 O O . ILE A 1 73 ? 8.807 12.023 1.736 1.00 91.19 73 ILE A O 1
ATOM 587 N N . TYR A 1 74 ? 7.703 10.848 0.171 1.00 88.75 74 TYR A N 1
ATOM 588 C CA . TYR A 1 74 ? 6.502 10.637 0.983 1.00 88.75 74 TYR A CA 1
ATOM 589 C C . TYR A 1 74 ? 6.816 9.945 2.322 1.00 88.75 74 TYR A C 1
ATOM 591 O O . TYR A 1 74 ? 6.452 10.454 3.383 1.00 88.75 74 TYR A O 1
ATOM 599 N N . PHE A 1 75 ? 7.559 8.833 2.298 1.00 89.44 75 PHE A N 1
ATOM 600 C CA . PHE A 1 75 ? 7.969 8.155 3.534 1.00 89.44 75 PHE A CA 1
ATOM 601 C C . PHE A 1 75 ? 8.961 8.977 4.359 1.00 89.44 75 PHE A C 1
ATOM 603 O O . PHE A 1 75 ? 8.870 8.982 5.583 1.00 89.44 75 PHE A O 1
ATOM 610 N N . GLY A 1 76 ? 9.874 9.703 3.712 1.00 91.88 76 GLY A N 1
ATOM 611 C CA . GLY A 1 76 ? 10.818 10.593 4.385 1.00 91.88 76 GLY A CA 1
ATOM 612 C C . GLY A 1 76 ? 10.116 11.691 5.185 1.00 91.88 76 GLY A C 1
ATOM 613 O O . GLY A 1 76 ? 10.481 11.938 6.335 1.00 91.88 76 GLY A O 1
ATOM 614 N N . ILE A 1 77 ? 9.061 12.294 4.624 1.00 92.50 77 ILE A N 1
ATOM 615 C CA . ILE A 1 77 ? 8.211 13.258 5.337 1.00 92.50 77 ILE A CA 1
ATOM 616 C C . ILE A 1 77 ? 7.556 12.590 6.551 1.00 92.50 77 ILE A C 1
ATOM 618 O O . ILE A 1 77 ? 7.613 13.147 7.644 1.00 92.50 77 ILE A O 1
ATOM 622 N N . GLY A 1 78 ? 7.005 11.380 6.399 1.00 91.12 78 GLY A N 1
ATOM 623 C CA . GLY A 1 78 ? 6.422 10.624 7.515 1.00 91.12 78 GLY A CA 1
ATOM 624 C C . GLY A 1 78 ? 7.414 10.374 8.659 1.00 91.12 78 GLY A C 1
ATOM 625 O O . GLY A 1 78 ? 7.102 10.637 9.818 1.00 91.12 78 GLY A O 1
ATOM 626 N N . LEU A 1 79 ? 8.643 9.957 8.337 1.00 92.56 79 LEU A N 1
ATOM 627 C CA . LEU A 1 79 ? 9.717 9.776 9.324 1.00 92.56 79 LEU A CA 1
ATOM 628 C C . LEU A 1 79 ? 10.120 11.103 9.993 1.00 92.56 79 LEU A C 1
ATOM 630 O O . LEU A 1 79 ? 10.436 11.140 11.182 1.00 92.56 79 LEU A O 1
ATOM 634 N N . THR A 1 80 ? 10.091 12.208 9.248 1.00 93.25 80 THR A N 1
ATOM 635 C CA . THR A 1 80 ? 10.413 13.536 9.789 1.00 93.25 80 THR A CA 1
ATOM 636 C C . THR A 1 80 ? 9.338 13.999 10.772 1.00 93.25 80 THR A C 1
ATOM 638 O O . THR A 1 80 ? 9.665 14.492 11.852 1.00 93.25 80 THR A O 1
ATOM 641 N N . LEU A 1 81 ? 8.061 13.801 10.429 1.00 93.75 81 LEU A N 1
ATOM 642 C CA . LEU A 1 81 ? 6.919 14.139 11.282 1.00 93.75 81 LEU A CA 1
ATOM 643 C C . LEU A 1 81 ? 6.920 13.338 12.591 1.00 93.75 81 LEU A C 1
ATOM 645 O O . LEU A 1 81 ? 6.637 13.907 13.644 1.00 93.75 81 LEU A O 1
ATOM 649 N N . GLU A 1 82 ? 7.329 12.069 12.541 1.00 92.50 82 GLU A N 1
ATOM 650 C CA . GLU A 1 82 ? 7.500 11.212 13.726 1.00 92.50 82 GLU A CA 1
ATOM 651 C C . GLU A 1 82 ? 8.798 11.471 14.511 1.00 92.50 82 GLU A C 1
ATOM 653 O O . GLU A 1 82 ? 9.051 10.837 15.535 1.00 92.50 82 GLU A O 1
ATOM 658 N N . LYS A 1 83 ? 9.643 12.412 14.061 1.00 93.12 83 LYS A N 1
ATOM 659 C CA . LYS A 1 83 ? 10.900 12.806 14.728 1.00 93.12 83 LYS A CA 1
ATOM 660 C C . LYS A 1 83 ? 11.823 11.618 15.047 1.00 93.12 83 LYS A C 1
ATOM 662 O O . LYS A 1 83 ? 12.522 11.614 16.063 1.00 93.12 83 LYS A O 1
ATOM 667 N N . VAL A 1 84 ? 11.850 10.604 14.179 1.00 92.12 84 VAL A N 1
ATOM 668 C CA . VAL A 1 84 ? 12.709 9.425 14.370 1.00 92.12 84 VAL A CA 1
ATOM 669 C C . VAL A 1 84 ? 14.186 9.740 14.134 1.00 92.12 84 VAL A C 1
ATOM 671 O O . VAL A 1 84 ? 14.558 10.623 13.361 1.00 92.12 84 VAL A O 1
ATOM 674 N N . SER A 1 85 ? 15.056 8.969 14.791 1.00 92.50 85 SER A N 1
ATOM 675 C CA . SER A 1 85 ? 16.509 9.086 14.626 1.00 92.50 85 SER A CA 1
ATOM 676 C C . SER A 1 85 ? 16.952 8.895 13.167 1.00 92.50 85 SER A C 1
ATOM 678 O O . SER A 1 85 ? 16.388 8.078 12.440 1.00 92.50 85 SER A O 1
ATOM 680 N N . LEU A 1 86 ? 18.037 9.564 12.762 1.00 88.75 86 LEU A N 1
ATOM 681 C CA . LEU A 1 86 ? 18.623 9.469 11.413 1.00 88.75 86 LEU A CA 1
ATOM 682 C C . LEU A 1 86 ? 18.940 8.028 10.968 1.00 88.75 86 LEU A C 1
ATOM 684 O O . LEU A 1 86 ? 18.886 7.723 9.780 1.00 88.75 86 LEU A O 1
ATOM 688 N N . LYS A 1 87 ? 19.192 7.110 11.911 1.00 90.56 87 LYS A N 1
ATOM 689 C CA . LYS A 1 87 ? 19.408 5.682 11.618 1.00 90.56 87 LYS A CA 1
ATOM 690 C C . LYS A 1 87 ? 18.184 5.018 10.976 1.00 90.56 87 LYS A C 1
ATOM 692 O O . LYS A 1 87 ? 18.343 4.086 10.196 1.00 90.56 87 LYS A O 1
ATOM 697 N N . ALA A 1 88 ? 16.973 5.494 11.275 1.00 88.44 88 ALA A N 1
ATOM 698 C CA . ALA A 1 88 ? 15.740 4.962 10.700 1.00 88.44 88 ALA A CA 1
ATOM 699 C C . ALA A 1 88 ? 15.649 5.210 9.184 1.00 88.44 88 ALA A C 1
ATOM 701 O O . ALA A 1 88 ? 15.115 4.376 8.461 1.00 88.44 88 ALA A O 1
ATOM 702 N N . TYR A 1 89 ? 16.239 6.301 8.684 1.00 90.50 89 TYR A N 1
ATOM 703 C CA . TYR A 1 89 ? 16.238 6.631 7.256 1.00 90.50 89 TYR A CA 1
ATOM 704 C C . TYR A 1 89 ? 17.048 5.631 6.428 1.00 90.50 89 TYR A C 1
ATOM 706 O O . TYR A 1 89 ? 16.712 5.385 5.274 1.00 90.50 89 TYR A O 1
ATOM 714 N N . TRP A 1 90 ? 18.063 4.988 7.019 1.00 90.81 90 TRP A N 1
ATOM 715 C CA . TRP A 1 90 ? 18.826 3.932 6.347 1.00 90.81 90 TRP A CA 1
ATOM 716 C C . TRP A 1 90 ? 17.944 2.740 5.953 1.00 90.81 90 TRP A C 1
ATOM 718 O O . TRP A 1 90 ? 18.119 2.146 4.891 1.00 90.81 90 TRP A O 1
ATOM 728 N N . TRP A 1 91 ? 16.931 2.428 6.766 1.00 88.81 91 TRP A N 1
ATOM 729 C CA . TRP A 1 91 ? 15.986 1.352 6.470 1.00 88.81 91 TRP A CA 1
ATOM 730 C C . TRP A 1 91 ? 15.090 1.647 5.266 1.00 88.81 91 TRP A C 1
ATOM 732 O O . TRP A 1 91 ? 14.552 0.713 4.672 1.00 88.81 91 TRP A O 1
ATOM 742 N N . LEU A 1 92 ? 14.986 2.912 4.845 1.00 90.06 92 LEU A N 1
ATOM 743 C CA . LEU A 1 92 ? 14.247 3.288 3.645 1.00 90.06 92 LEU A CA 1
ATOM 744 C C . LEU A 1 92 ? 14.881 2.699 2.375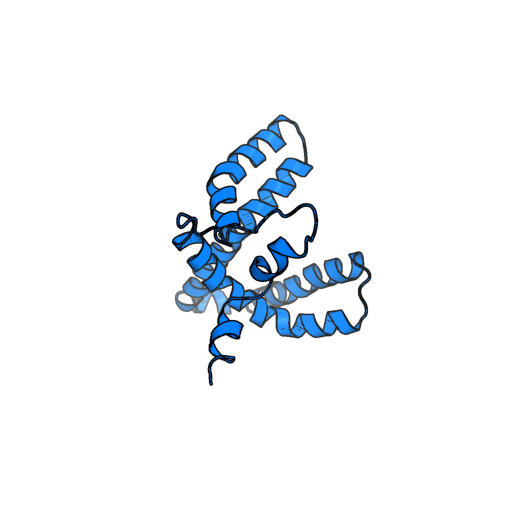 1.00 90.06 92 LEU A C 1
ATOM 746 O O . LEU A 1 92 ? 14.184 2.473 1.395 1.00 90.06 92 LEU A O 1
ATOM 750 N N . PHE A 1 93 ? 16.168 2.347 2.392 1.00 89.75 93 PHE A N 1
ATOM 751 C CA . PHE A 1 93 ? 16.788 1.622 1.283 1.00 89.75 93 PHE A CA 1
ATOM 752 C C . PHE A 1 93 ? 16.171 0.228 1.064 1.00 89.75 93 PHE A C 1
ATOM 754 O O . PHE A 1 93 ? 16.002 -0.208 -0.071 1.00 89.75 93 PHE A O 1
ATOM 761 N N . PHE A 1 94 ? 15.768 -0.457 2.139 1.00 90.94 94 PHE A N 1
ATOM 762 C CA . PHE A 1 94 ? 15.124 -1.775 2.070 1.00 90.94 94 PHE A CA 1
ATOM 763 C C . PHE A 1 94 ? 13.615 -1.693 1.797 1.00 90.94 94 PHE A C 1
ATOM 765 O O . PHE A 1 94 ? 12.966 -2.720 1.577 1.00 90.94 94 PHE A O 1
ATOM 772 N N . TYR A 1 95 ? 13.048 -0.483 1.783 1.00 88.88 95 TYR A N 1
ATOM 773 C CA . TYR A 1 95 ? 11.620 -0.261 1.588 1.00 88.88 95 TYR A CA 1
ATOM 774 C C . 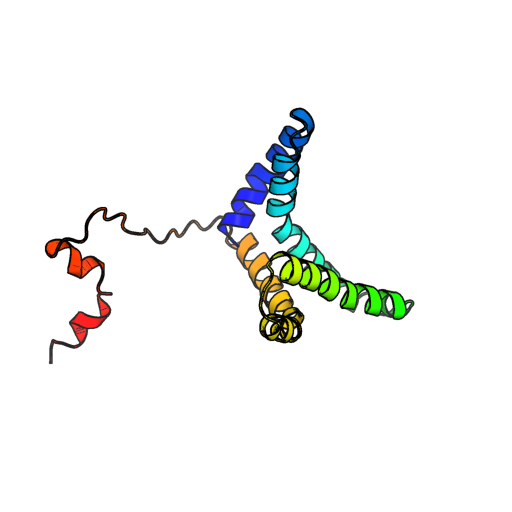TYR A 1 95 ? 11.069 -0.855 0.278 1.00 88.88 95 TYR A C 1
ATOM 776 O O . TYR A 1 95 ? 10.029 -1.504 0.356 1.00 88.88 95 TYR A O 1
ATOM 784 N N . PRO A 1 96 ? 11.723 -0.746 -0.899 1.00 89.00 96 PRO A N 1
ATOM 785 C CA . PRO A 1 96 ? 11.195 -1.343 -2.129 1.00 89.00 96 PRO A CA 1
ATOM 786 C C . PRO A 1 96 ? 11.034 -2.862 -2.030 1.00 89.00 96 PRO A C 1
ATOM 788 O O . PRO A 1 96 ? 10.023 -3.412 -2.462 1.00 89.00 96 PRO A O 1
ATOM 791 N N . ILE A 1 97 ? 11.995 -3.544 -1.401 1.00 91.31 97 ILE A N 1
ATOM 792 C CA . ILE A 1 97 ? 11.933 -4.995 -1.180 1.00 91.31 97 ILE A CA 1
ATOM 793 C C . ILE A 1 97 ? 10.764 -5.315 -0.249 1.00 91.31 97 ILE A C 1
ATOM 795 O O . ILE A 1 97 ? 9.945 -6.182 -0.548 1.00 91.31 97 ILE A O 1
ATOM 799 N N . PHE A 1 98 ? 10.639 -4.570 0.851 1.00 90.19 98 PHE A N 1
ATOM 800 C CA . PHE A 1 98 ? 9.516 -4.711 1.770 1.00 90.19 98 PHE A CA 1
ATOM 801 C C . PHE A 1 98 ? 8.171 -4.487 1.060 1.00 90.19 98 PHE A C 1
ATOM 803 O O . PHE A 1 98 ? 7.282 -5.331 1.163 1.00 90.19 98 PHE A O 1
ATOM 810 N N . ALA A 1 99 ? 8.027 -3.422 0.272 1.00 88.56 99 ALA A N 1
ATOM 811 C CA . ALA A 1 99 ? 6.815 -3.119 -0.487 1.00 88.56 99 ALA A CA 1
ATOM 812 C C . ALA A 1 99 ? 6.441 -4.246 -1.465 1.00 88.56 99 ALA A C 1
ATOM 814 O O . ALA A 1 99 ? 5.271 -4.620 -1.554 1.00 88.56 99 ALA A O 1
ATOM 815 N N . LEU A 1 100 ? 7.427 -4.853 -2.134 1.00 89.94 100 LEU A N 1
ATOM 816 C CA . LEU A 1 100 ? 7.198 -5.999 -3.015 1.00 89.94 100 LEU A CA 1
ATOM 817 C C . LEU A 1 100 ? 6.691 -7.230 -2.258 1.00 89.94 100 LEU A C 1
ATOM 819 O O . LEU A 1 100 ? 5.818 -7.928 -2.770 1.00 89.94 100 LEU A O 1
ATOM 823 N N . THR A 1 101 ? 7.159 -7.482 -1.029 1.00 91.94 101 THR A N 1
ATOM 824 C CA . THR A 1 101 ? 6.645 -8.605 -0.220 1.00 91.94 101 THR A CA 1
ATOM 825 C C . THR A 1 101 ? 5.183 -8.426 0.192 1.00 91.94 101 THR A C 1
ATOM 827 O O . THR A 1 101 ? 4.467 -9.413 0.364 1.00 91.94 101 THR A O 1
ATOM 830 N N . TRP A 1 102 ? 4.689 -7.188 0.286 1.00 91.12 102 TRP A N 1
ATOM 831 C CA . TRP A 1 102 ? 3.275 -6.936 0.566 1.00 91.12 102 TRP A CA 1
ATOM 832 C C . TRP A 1 102 ? 2.350 -7.296 -0.588 1.00 91.12 102 TRP A C 1
ATOM 834 O O . TRP A 1 102 ? 1.176 -7.578 -0.345 1.00 91.12 102 TRP A O 1
ATOM 844 N N . LEU A 1 103 ? 2.858 -7.327 -1.819 1.00 91.62 103 LEU A N 1
ATOM 845 C CA . LEU A 1 103 ? 2.054 -7.651 -2.985 1.00 91.62 103 LEU A CA 1
ATOM 846 C C . LEU A 1 103 ? 1.418 -9.053 -2.892 1.00 91.62 103 LEU A C 1
ATOM 848 O O . LEU A 1 103 ? 0.186 -9.128 -2.863 1.00 91.62 103 LEU A O 1
ATOM 852 N N . PRO A 1 104 ? 2.176 -10.159 -2.734 1.00 92.38 104 PRO A N 1
ATOM 853 C CA . PRO A 1 104 ? 1.579 -11.480 -2.544 1.00 92.38 104 PRO A CA 1
ATOM 854 C C . PRO A 1 104 ? 0.737 -11.558 -1.263 1.00 92.38 104 PRO A C 1
ATOM 856 O O . PRO A 1 104 ? -0.320 -12.188 -1.262 1.00 92.38 104 PRO A O 1
ATOM 859 N N . VAL A 1 105 ? 1.139 -10.875 -0.185 1.00 92.06 105 VAL A N 1
ATOM 860 C CA . VAL A 1 105 ? 0.384 -10.847 1.080 1.00 92.06 105 VAL A CA 1
ATOM 861 C C . VAL A 1 105 ? -1.001 -10.217 0.901 1.00 92.06 105 VAL A C 1
ATOM 863 O O . VAL A 1 105 ? -1.966 -10.683 1.513 1.00 92.06 105 VAL A O 1
ATOM 866 N N . ALA A 1 106 ? -1.132 -9.187 0.063 1.00 92.50 106 ALA A N 1
ATOM 867 C CA . ALA A 1 106 ? -2.412 -8.559 -0.245 1.00 92.50 106 ALA A CA 1
ATOM 868 C C . ALA A 1 106 ? -3.333 -9.511 -1.025 1.00 92.50 106 ALA A C 1
ATOM 870 O O . ALA A 1 106 ? -4.492 -9.682 -0.642 1.00 92.50 106 ALA A O 1
ATOM 871 N N . PHE A 1 107 ? -2.809 -10.211 -2.040 1.00 93.50 107 PHE A N 1
ATOM 872 C CA . PHE A 1 107 ? -3.570 -11.212 -2.800 1.00 93.50 107 PHE A CA 1
ATOM 873 C C . P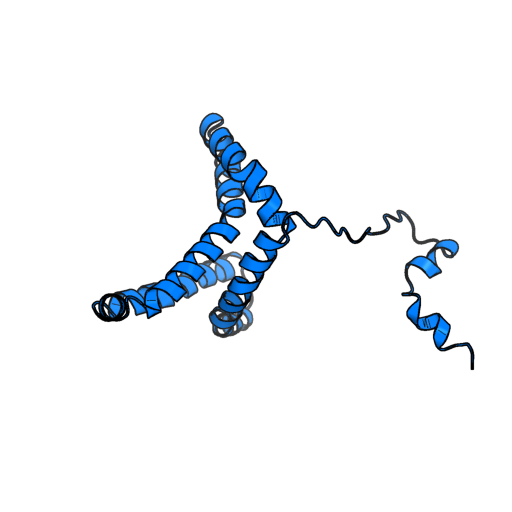HE A 1 107 ? -4.002 -12.402 -1.937 1.00 93.50 107 PHE A C 1
ATOM 875 O O . PHE A 1 107 ? -5.179 -12.767 -1.945 1.00 93.50 107 PHE A O 1
ATOM 882 N N . ILE A 1 108 ? -3.093 -12.967 -1.133 1.00 92.50 108 ILE A N 1
ATOM 883 C CA . ILE A 1 108 ? -3.413 -14.044 -0.180 1.00 92.50 108 ILE A CA 1
ATOM 884 C C . ILE A 1 108 ? -4.441 -13.550 0.841 1.00 92.50 108 ILE A C 1
ATOM 886 O O . ILE A 1 108 ? -5.416 -14.240 1.142 1.00 92.50 108 ILE A O 1
ATOM 890 N N . GLY A 1 109 ? -4.264 -12.326 1.343 1.00 90.19 109 GLY A N 1
ATOM 891 C CA . GLY A 1 109 ? -5.197 -11.667 2.248 1.00 90.19 109 GLY A CA 1
ATOM 892 C C . GLY A 1 109 ? -6.603 -11.561 1.663 1.00 90.19 109 GLY A C 1
ATOM 893 O O . GLY A 1 109 ? -7.576 -11.882 2.345 1.00 90.19 109 GLY A O 1
ATOM 894 N N . PHE A 1 110 ? -6.717 -11.178 0.392 1.00 91.81 110 PHE A N 1
ATOM 895 C CA . PHE A 1 110 ? -7.989 -11.116 -0.317 1.00 91.81 110 PHE A CA 1
ATOM 896 C C . PHE A 1 110 ? -8.592 -12.502 -0.576 1.00 91.81 110 PHE A C 1
ATOM 898 O O . PHE A 1 110 ? -9.794 -12.689 -0.354 1.00 91.81 110 PHE A O 1
ATOM 905 N N . ALA A 1 111 ? -7.791 -13.476 -1.011 1.00 91.12 111 ALA A N 1
ATOM 906 C CA . ALA A 1 111 ? -8.245 -14.839 -1.288 1.00 91.12 111 ALA A CA 1
ATOM 907 C C . ALA A 1 111 ? -8.778 -15.520 -0.018 1.00 91.12 111 ALA A C 1
ATOM 909 O O . ALA A 1 111 ? -9.889 -16.049 -0.003 1.00 91.12 111 ALA A O 1
ATOM 910 N N . MET A 1 112 ? -8.037 -15.409 1.085 1.00 89.38 112 MET A N 1
ATOM 911 C CA . MET A 1 112 ? -8.382 -16.012 2.374 1.00 89.38 112 MET A CA 1
ATOM 912 C C . MET A 1 112 ? -9.294 -15.131 3.240 1.00 89.38 112 MET A C 1
ATOM 914 O O . MET A 1 112 ? -9.570 -15.485 4.380 1.00 89.38 112 MET A O 1
ATOM 918 N N . ARG A 1 113 ? -9.820 -14.005 2.733 1.00 85.56 113 ARG A N 1
ATOM 919 C CA . ARG A 1 113 ? -10.595 -13.030 3.535 1.00 85.56 113 ARG A CA 1
ATOM 920 C C . ARG A 1 113 ? -11.827 -13.609 4.245 1.00 85.56 113 ARG A C 1
ATOM 922 O O . ARG A 1 113 ? -12.330 -13.013 5.194 1.00 85.56 113 ARG A O 1
ATOM 929 N N . LYS A 1 114 ? -12.359 -14.733 3.749 1.00 83.56 114 LYS A N 1
ATOM 930 C CA . LYS A 1 114 ? -13.523 -15.428 4.325 1.00 83.56 114 LYS A CA 1
ATOM 931 C C . LYS A 1 114 ? -13.136 -16.475 5.377 1.00 83.56 114 LYS A C 1
ATOM 933 O O . LYS A 1 114 ? -14.005 -16.875 6.149 1.00 83.56 114 LYS A O 1
ATOM 938 N N . ASN A 1 115 ? -11.866 -16.877 5.441 1.00 83.25 115 ASN A N 1
ATOM 939 C CA . ASN A 1 115 ? -11.376 -17.872 6.388 1.00 83.25 115 ASN A CA 1
ATOM 940 C C . ASN A 1 115 ? -11.164 -17.205 7.745 1.00 83.25 115 ASN A C 1
ATOM 942 O O . ASN A 1 115 ? -10.167 -16.532 7.991 1.00 83.25 115 ASN A O 1
ATOM 946 N N . LYS A 1 116 ? -12.143 -17.371 8.630 1.00 68.25 116 LYS A N 1
ATOM 947 C CA . LYS A 1 116 ? -12.122 -16.803 9.977 1.00 68.25 116 LYS A CA 1
ATOM 948 C C . LYS A 1 116 ? -11.474 -17.787 10.945 1.00 68.25 116 LYS A C 1
ATOM 950 O O . LYS A 1 116 ? -12.165 -18.398 11.752 1.00 68.25 116 LYS A O 1
ATOM 955 N N . VAL A 1 117 ? -10.158 -17.950 10.849 1.00 68.44 117 VAL A N 1
ATOM 956 C CA . VAL A 1 117 ? -9.396 -18.673 11.873 1.00 68.44 117 VAL A CA 1
ATOM 957 C C . VAL A 1 117 ? -8.913 -17.638 12.877 1.00 68.44 117 VAL A C 1
ATOM 959 O O . VAL A 1 117 ? -7.885 -16.992 12.685 1.00 68.44 117 VAL A O 1
ATOM 962 N N . TRP A 1 118 ? -9.719 -17.401 13.907 1.00 66.44 118 TRP A N 1
ATOM 963 C CA . TRP A 1 118 ? -9.318 -16.536 15.008 1.00 66.44 118 TRP A CA 1
ATOM 964 C C . TRP A 1 118 ? -8.496 -17.366 15.983 1.00 66.44 118 TRP A C 1
ATOM 966 O O . TRP A 1 118 ? -8.974 -18.375 16.497 1.00 66.44 118 TRP A O 1
ATOM 976 N N . ALA A 1 119 ? -7.263 -16.943 16.252 1.00 69.31 119 ALA A N 1
ATOM 977 C CA . ALA A 1 119 ? -6.573 -17.414 17.439 1.00 69.31 119 ALA A CA 1
ATOM 978 C C . ALA A 1 119 ? -7.318 -16.819 18.637 1.00 69.31 119 ALA A C 1
ATOM 980 O O . ALA A 1 119 ? -7.300 -15.605 18.842 1.00 69.31 119 ALA A O 1
ATOM 981 N N . HIS A 1 120 ? -8.038 -17.654 19.381 1.00 68.00 120 HIS A N 1
ATOM 982 C CA . HIS A 1 120 ? -8.676 -17.212 20.610 1.00 68.00 120 HIS A CA 1
ATOM 983 C C . HIS A 1 120 ? -7.583 -16.801 21.601 1.00 68.00 120 HIS A C 1
ATOM 985 O O . HIS A 1 120 ? -6.874 -17.644 22.145 1.00 68.00 120 HIS A O 1
ATOM 991 N N . THR A 1 121 ? -7.419 -15.497 21.820 1.00 71.19 121 THR A N 1
ATOM 992 C CA . THR A 1 121 ? -6.590 -14.980 22.908 1.00 71.19 121 THR A CA 1
ATOM 993 C C . THR A 1 121 ? -7.360 -15.143 24.212 1.00 71.19 121 THR A C 1
ATOM 995 O O . THR A 1 121 ? -8.478 -14.638 24.338 1.00 71.19 121 THR A O 1
ATOM 998 N N . LEU A 1 122 ? -6.785 -15.849 25.184 1.00 71.69 122 LEU A N 1
ATOM 999 C CA . LEU A 1 122 ? -7.393 -16.013 26.502 1.00 71.69 122 LEU A CA 1
ATOM 1000 C C . LEU A 1 122 ? -7.410 -14.661 27.232 1.00 71.69 122 LEU A C 1
ATOM 1002 O O . LEU A 1 122 ? -6.370 -14.155 27.651 1.00 71.69 122 LEU A O 1
ATOM 1006 N N . HIS A 1 123 ? -8.595 -14.066 27.394 1.00 72.31 123 HIS A N 1
ATOM 1007 C CA . HIS A 1 123 ? -8.772 -12.871 28.219 1.00 72.31 123 HIS A CA 1
ATOM 1008 C C . HIS A 1 123 ? -8.791 -13.261 29.700 1.00 72.31 123 HIS A C 1
ATOM 1010 O O . HIS A 1 123 ? -9.843 -13.495 30.291 1.00 72.31 123 HIS A O 1
ATOM 1016 N N . ILE A 1 124 ? -7.609 -13.332 30.309 1.00 71.06 124 ILE A N 1
ATOM 1017 C CA . ILE A 1 124 ? -7.461 -13.588 31.742 1.00 71.06 124 ILE A CA 1
ATOM 1018 C C . ILE A 1 124 ? -7.162 -12.256 32.428 1.00 71.06 124 ILE A C 1
ATOM 1020 O O . ILE A 1 124 ? -6.120 -11.648 32.205 1.00 71.06 124 ILE A O 1
ATOM 1024 N N . ARG A 1 125 ? -8.100 -11.790 33.261 1.00 73.19 125 ARG A N 1
ATOM 1025 C CA . ARG A 1 125 ? -8.009 -10.487 33.943 1.00 73.19 125 ARG A CA 1
ATOM 1026 C C . ARG A 1 125 ? -6.930 -10.444 35.034 1.00 73.19 125 ARG A C 1
ATOM 1028 O O . ARG A 1 125 ? -6.403 -9.375 35.296 1.00 73.19 125 ARG A O 1
ATOM 1035 N N . ASN A 1 126 ? -6.620 -11.582 35.664 1.00 73.75 126 ASN A N 1
ATOM 1036 C CA . ASN A 1 126 ? -5.610 -11.709 36.721 1.00 73.75 126 ASN A CA 1
ATOM 1037 C C . ASN A 1 126 ? -4.782 -12.983 36.521 1.00 73.75 126 ASN A C 1
ATOM 1039 O O . ASN A 1 126 ? -5.349 -14.071 36.411 1.00 73.75 126 ASN A O 1
ATOM 1043 N N . ILE A 1 127 ? -3.453 -12.853 36.533 1.00 70.12 127 ILE A N 1
ATOM 1044 C CA . ILE A 1 127 ? -2.536 -13.997 36.511 1.00 70.12 127 ILE A CA 1
ATOM 1045 C C . ILE A 1 127 ? -2.660 -14.707 37.859 1.00 70.12 127 ILE A C 1
ATOM 1047 O O . ILE A 1 127 ? -2.198 -14.211 38.884 1.00 70.12 127 ILE A O 1
ATOM 1051 N N . LYS A 1 128 ? -3.327 -15.859 37.864 1.00 77.44 128 LYS A N 1
ATOM 1052 C CA . LYS A 1 128 ? -3.396 -16.750 39.022 1.00 77.44 128 LYS A CA 1
ATOM 1053 C C . LYS A 1 128 ? -2.528 -17.973 38.765 1.00 77.44 128 LYS A C 1
ATOM 1055 O O . LYS A 1 128 ? -2.455 -18.441 37.631 1.00 77.44 128 LYS A O 1
ATOM 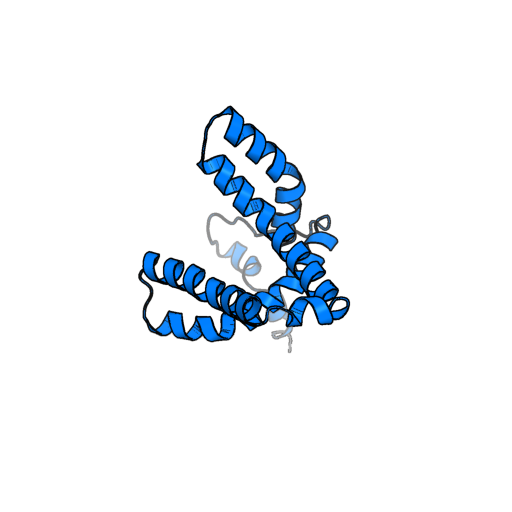1060 N N . HIS A 1 129 ? -1.934 -18.519 39.823 1.00 73.94 129 HIS A N 1
ATOM 1061 C CA . HIS A 1 129 ? -1.067 -19.699 39.744 1.00 73.94 129 HIS A CA 1
ATOM 1062 C C . HIS A 1 129 ? -1.772 -20.911 39.104 1.00 73.94 129 HIS A C 1
ATOM 1064 O O . HIS A 1 129 ? -1.158 -21.666 38.359 1.00 73.94 129 HIS A O 1
ATOM 1070 N N . GLU A 1 130 ? -3.083 -21.060 39.316 1.00 75.88 130 GLU A N 1
ATOM 1071 C CA . GLU A 1 130 ? -3.904 -22.103 38.681 1.00 75.88 130 GLU A CA 1
ATOM 1072 C C . GLU A 1 130 ? -3.930 -22.007 37.148 1.00 75.88 130 GLU A C 1
ATOM 1074 O O . GLU A 1 130 ? -3.962 -23.030 36.479 1.00 75.88 130 GLU A O 1
ATOM 1079 N N . ASN A 1 131 ? -3.822 -20.803 36.580 1.00 71.88 131 ASN A N 1
ATOM 1080 C CA . ASN A 1 131 ? -3.873 -20.567 35.137 1.00 71.88 131 ASN A CA 1
ATOM 1081 C C . ASN A 1 131 ? -2.490 -20.606 34.479 1.00 71.88 131 ASN A C 1
ATOM 1083 O O . ASN A 1 131 ? -2.401 -20.411 33.271 1.00 71.88 131 ASN A O 1
ATOM 1087 N N . LEU A 1 132 ? -1.410 -20.848 35.236 1.00 74.25 132 LEU A N 1
ATOM 1088 C CA . LEU A 1 132 ? -0.035 -20.768 34.728 1.00 74.25 132 LEU A CA 1
ATOM 1089 C C . LEU A 1 132 ? 0.214 -21.735 33.552 1.00 74.25 132 LEU A C 1
ATOM 1091 O O . LEU A 1 132 ? 0.896 -21.383 32.592 1.00 74.25 132 LEU A O 1
ATOM 1095 N N . HIS A 1 133 ? -0.420 -22.912 33.584 1.00 72.88 133 HIS A N 1
ATOM 1096 C CA . HIS A 1 133 ? -0.373 -23.923 32.521 1.00 72.88 133 HIS A CA 1
ATOM 1097 C C . HIS A 1 133 ? -0.991 -23.455 31.189 1.00 72.88 133 HIS A C 1
ATOM 1099 O O . HIS A 1 133 ? -0.651 -23.992 30.143 1.00 72.88 133 HIS A O 1
ATOM 1105 N N . LEU A 1 134 ? -1.855 -22.430 31.199 1.00 69.75 134 LEU A N 1
ATOM 1106 C CA . LEU A 1 134 ? -2.418 -21.824 29.985 1.00 69.75 134 LEU A CA 1
ATOM 1107 C C . LEU A 1 134 ? -1.430 -20.873 29.286 1.00 69.75 134 LEU A C 1
ATOM 1109 O O . LEU A 1 134 ? -1.614 -20.558 28.111 1.00 69.75 134 LEU A O 1
ATOM 1113 N N . TYR A 1 135 ? -0.400 -20.399 29.997 1.00 66.31 135 TYR A N 1
ATOM 1114 C CA . TYR A 1 135 ? 0.637 -19.508 29.458 1.00 66.31 135 TYR A CA 1
ATOM 1115 C C . TYR A 1 135 ? 1.855 -20.274 28.937 1.00 66.31 135 TYR A C 1
ATOM 1117 O O . TYR A 1 135 ? 2.591 -19.758 28.095 1.00 66.31 135 TYR A O 1
ATOM 1125 N N . ILE A 1 136 ? 2.088 -21.487 29.445 1.00 67.12 136 ILE A N 1
ATOM 1126 C CA . ILE A 1 136 ? 3.187 -22.340 29.002 1.00 67.12 136 ILE A CA 1
ATOM 1127 C C . ILE A 1 136 ? 2.695 -23.102 27.767 1.00 67.12 136 ILE A C 1
ATOM 1129 O O . ILE A 1 136 ? 1.744 -23.873 27.875 1.00 67.12 136 ILE A O 1
ATOM 1133 N N . PRO A 1 137 ? 3.296 -22.910 26.579 1.00 61.88 137 PRO A N 1
ATOM 1134 C CA . PRO A 1 137 ? 2.940 -23.724 25.429 1.00 61.88 137 PRO A CA 1
ATOM 1135 C C . PRO A 1 137 ? 3.197 -25.192 25.785 1.00 61.88 137 PRO A C 1
ATOM 1137 O O . PRO A 1 137 ? 4.317 -25.554 26.145 1.00 61.88 137 PRO A O 1
ATOM 1140 N N . SER A 1 138 ? 2.167 -26.032 25.656 1.00 57.53 138 SER A N 1
ATOM 1141 C CA . SER A 1 138 ? 2.127 -27.458 26.035 1.00 57.53 138 SER A CA 1
ATOM 1142 C C . SER A 1 138 ? 3.240 -28.339 25.445 1.00 57.53 138 SER A C 1
ATOM 1144 O O . SER A 1 138 ? 3.370 -29.500 25.807 1.00 57.53 138 SER A O 1
ATOM 1146 N N . LYS A 1 139 ? 4.095 -27.793 24.575 1.00 51.16 139 LYS A N 1
ATOM 1147 C CA . LYS A 1 139 ? 5.272 -28.462 24.002 1.00 51.16 139 LYS A CA 1
ATOM 1148 C C . LYS A 1 139 ? 6.446 -28.653 24.975 1.00 51.16 139 LYS A C 1
ATOM 1150 O O . LYS A 1 139 ? 7.479 -29.169 24.554 1.00 51.16 139 LYS A O 1
ATOM 1155 N N . ILE A 1 140 ? 6.347 -28.202 26.229 1.00 51.31 140 ILE A N 1
ATOM 1156 C CA . ILE A 1 140 ? 7.422 -28.368 27.227 1.00 51.31 140 ILE A CA 1
ATOM 1157 C C . ILE A 1 140 ? 7.219 -29.622 28.096 1.00 51.31 140 ILE A C 1
ATOM 1159 O O . ILE A 1 140 ? 8.214 -30.181 28.562 1.00 51.31 140 ILE A O 1
ATOM 1163 N N . ASP A 1 141 ? 5.988 -30.121 28.250 1.00 50.44 141 ASP A N 1
ATOM 1164 C CA . ASP A 1 141 ? 5.718 -31.284 29.112 1.00 50.44 141 ASP A CA 1
ATOM 1165 C C . ASP A 1 141 ? 6.252 -32.606 28.535 1.00 50.44 141 ASP A C 1
ATOM 1167 O O . ASP A 1 141 ? 6.677 -33.473 29.297 1.00 50.44 141 ASP A O 1
ATOM 1171 N N . ASP A 1 142 ? 6.404 -32.717 27.211 1.00 48.69 142 ASP A N 1
ATOM 1172 C CA . ASP A 1 142 ? 6.999 -33.903 26.572 1.00 48.69 142 ASP A CA 1
ATOM 1173 C C . ASP A 1 142 ? 8.507 -34.066 26.853 1.00 48.69 142 ASP A C 1
ATOM 1175 O O . ASP A 1 142 ? 9.080 -35.118 26.583 1.00 48.69 142 ASP A O 1
ATOM 1179 N N . ARG A 1 143 ? 9.191 -33.043 27.395 1.00 51.81 143 ARG A N 1
ATOM 1180 C CA . ARG A 1 143 ? 10.635 -33.114 27.704 1.00 51.81 143 ARG A CA 1
ATOM 1181 C C . ARG A 1 143 ? 10.955 -33.518 29.141 1.00 51.81 143 ARG A C 1
ATOM 1183 O O . ARG A 1 143 ? 12.132 -33.619 29.473 1.00 51.81 143 ARG A O 1
ATOM 1190 N N . ARG A 1 144 ? 9.951 -33.710 30.001 1.00 50.12 144 ARG A N 1
ATOM 1191 C CA . ARG A 1 144 ? 10.157 -34.089 31.414 1.00 50.12 144 ARG A CA 1
ATOM 1192 C C . ARG A 1 144 ? 9.743 -35.525 31.741 1.00 50.12 144 ARG A C 1
ATOM 1194 O O . ARG A 1 144 ? 9.793 -35.909 32.903 1.00 50.12 144 ARG A O 1
ATOM 1201 N N . ALA A 1 145 ? 9.389 -36.312 30.727 1.00 47.81 145 ALA A N 1
ATOM 1202 C CA . ALA A 1 145 ? 9.159 -37.748 30.836 1.00 47.81 145 ALA A CA 1
ATOM 1203 C C . ALA A 1 145 ? 10.278 -38.527 30.117 1.00 47.81 145 ALA A C 1
ATOM 1205 O O . ALA A 1 145 ? 10.047 -39.167 29.095 1.00 47.81 145 ALA A O 1
ATOM 1206 N N . SER A 1 146 ? 11.507 -38.429 30.629 1.00 38.94 146 SER A N 1
ATOM 1207 C CA . SER A 1 146 ? 12.591 -39.393 30.402 1.00 38.94 146 SER A CA 1
ATOM 1208 C C . SER A 1 146 ? 13.549 -39.378 31.578 1.00 38.94 146 SER A C 1
ATOM 1210 O O . SER A 1 146 ? 13.687 -38.308 32.211 1.00 38.94 146 SER A O 1
#

Foldseek 3Di:
DLQLLLCLVVPLVVLCVVCVVVVPVVSNVVSVVSCVLVVLQVVVVVVVVCVVVVVVCVVCVVVVVCVVCVVLVVVVVVCVVVVDDPVVSVCSVCVVVVSVVVNVVSVVSNVCSVVPPDPDDDPDPDDDPVCVVVVDDPVVVVVPPD

Sequence (146 aa):
MQGHTNVAGRYAGKLFLEGIRTKNFAMIDGAMYLIQPFFLMFTGVGLIGNFFMYDQVYDKPMIAVISFFSQFIYFGIGLTLEKVSLKAYWWLFFYPIFALTWLPVAFIGFAMRKNKVWAHTLHIRNIKHENLHLYIPSKIDDRRAS

Radius of gyration: 22.43 Å; chains: 1; bounding box: 42×56×65 Å